Protein AF-A0A9P7WW73-F1 (afdb_monomer)

Nearest PDB structures (foldseek):
  1mnm-assembly1_B  TM=8.735E-01  e=3.822E-04  Saccharomyces cerevisiae
  1hbx-assembly1_A  TM=9.304E-01  e=1.755E-03  Homo sapiens
  1k6o-assembly1_C  TM=8.915E-01  e=3.887E-03  Homo sapiens
  6sc2-assembly1_A  TM=3.162E-01  e=3.350E+00  Homo sapiens

Solvent-accessible surface area (backbone atoms only — not comparable to full-atom values): 4790 Å² total; per-residue (Å²): 141,82,86,86,54,77,48,79,49,71,47,98,86,69,53,74,49,75,48,58,37,84,90,51,40,56,45,72,72,37,69,72,36,39,53,54,53,47,54,64,72,68,46,79,81,76,73,87,63,98,69,78,86,72,76,83,79,78,78,79,83,78,80,78,79,90,90,135

Mean predicted aligned error: 14.56 Å

pLDDT: mean 76.54, std 15.24, range [44.31, 92.38]

Sequence (68 aa):
MGTQVLLLAVSETGLAYTFATAKLQPLFTQPEGKNLIQACLNAPTVDAGPTSGGVPNPNPIGHRDQSA

Radius of gyration: 25.3 Å; Cα contacts (8 Å, |Δi|>4): 35; chains: 1; bounding box: 53×26×80 Å

Secondary structure (DSSP, 8-state):
-----EEEEE-TT--EEEEE-TTTTHHHHSHHHHHHHHHHHTS-------------------------

Structure (mmCIF, N/CA/C/O backbone):
data_AF-A0A9P7WW73-F1
#
_entry.id   AF-A0A9P7WW73-F1
#
loop_
_atom_site.group_PDB
_atom_site.id
_atom_site.type_symbol
_atom_site.label_atom_id
_atom_site.label_alt_id
_atom_site.label_comp_id
_atom_site.label_asym_id
_atom_site.label_entity_id
_atom_site.label_seq_id
_atom_site.pdbx_PDB_ins_code
_atom_site.Cartn_x
_atom_site.Cartn_y
_atom_site.Cartn_z
_atom_site.occupancy
_atom_site.B_iso_or_equiv
_atom_site.auth_seq_id
_atom_site.auth_comp_id
_atom_site.auth_asym_id
_atom_site.auth_atom_id
_atom_site.pdbx_PDB_model_num
ATOM 1 N N . MET A 1 1 ? -1.944 12.497 23.092 1.00 65.75 1 MET A N 1
ATOM 2 C CA . MET A 1 1 ? -0.851 12.685 22.113 1.00 65.75 1 MET A CA 1
ATOM 3 C C . MET A 1 1 ? -0.422 11.307 21.656 1.00 65.75 1 MET A C 1
ATOM 5 O O . MET A 1 1 ? -0.160 10.479 22.516 1.00 65.75 1 MET A O 1
ATOM 9 N N . GLY A 1 2 ? -0.458 11.019 20.358 1.00 83.69 2 GLY A N 1
ATOM 10 C CA . GLY A 1 2 ? -0.108 9.701 19.828 1.00 83.69 2 GLY A CA 1
ATOM 11 C C . GLY A 1 2 ? 0.634 9.846 18.508 1.00 83.69 2 GLY A C 1
ATOM 12 O O . GLY A 1 2 ? 0.361 10.775 17.748 1.00 83.69 2 GLY A O 1
ATOM 13 N N . THR A 1 3 ? 1.582 8.950 18.262 1.00 92.00 3 THR A N 1
ATOM 14 C CA . THR A 1 3 ? 2.387 8.938 17.038 1.00 92.00 3 THR A CA 1
ATOM 15 C C . THR A 1 3 ? 1.604 8.295 15.901 1.00 92.00 3 THR A C 1
ATOM 17 O O . THR A 1 3 ? 0.887 7.313 16.094 1.00 92.00 3 THR A O 1
ATOM 20 N N . GLN A 1 4 ? 1.739 8.844 14.698 1.00 90.25 4 GLN A N 1
ATOM 21 C CA . GLN A 1 4 ? 1.237 8.203 13.489 1.00 90.25 4 GLN A CA 1
ATOM 22 C C . GLN A 1 4 ? 2.322 7.283 12.945 1.00 90.25 4 GLN A C 1
ATOM 24 O O . GLN A 1 4 ? 3.460 7.710 12.774 1.00 90.25 4 GLN A O 1
ATOM 29 N N . VAL A 1 5 ? 1.968 6.026 12.702 1.00 90.81 5 VAL A N 1
ATOM 30 C CA . VAL A 1 5 ? 2.902 5.010 12.224 1.00 90.81 5 VAL A CA 1
ATOM 31 C C . VAL A 1 5 ? 2.384 4.452 10.913 1.00 90.81 5 VAL A C 1
ATOM 33 O O . VAL A 1 5 ? 1.189 4.169 10.769 1.00 90.81 5 VAL A O 1
ATOM 36 N N . LEU A 1 6 ? 3.311 4.297 9.977 1.00 89.06 6 LEU A N 1
ATOM 37 C CA . LEU A 1 6 ? 3.114 3.595 8.728 1.00 89.06 6 LEU A CA 1
ATOM 38 C C . LEU A 1 6 ? 4.247 2.585 8.556 1.00 89.06 6 LEU A C 1
ATOM 40 O O . LEU A 1 6 ? 5.416 2.950 8.650 1.00 89.06 6 LEU A O 1
ATOM 44 N N . LEU A 1 7 ? 3.887 1.333 8.299 1.00 92.00 7 LEU A N 1
ATOM 45 C CA . LEU A 1 7 ? 4.807 0.249 7.987 1.00 92.00 7 LEU A CA 1
ATOM 46 C C . LEU A 1 7 ? 4.354 -0.408 6.684 1.00 92.00 7 LEU A C 1
ATOM 48 O O . LEU A 1 7 ? 3.196 -0.806 6.564 1.00 92.00 7 LEU A O 1
ATOM 52 N N . LEU A 1 8 ? 5.275 -0.521 5.732 1.00 89.44 8 LEU A N 1
ATOM 53 C CA . LEU A 1 8 ? 5.095 -1.227 4.470 1.00 89.44 8 LEU A CA 1
ATOM 54 C C . LEU A 1 8 ? 6.281 -2.174 4.293 1.00 89.44 8 LEU A C 1
ATOM 56 O O . LEU A 1 8 ? 7.425 -1.723 4.268 1.00 89.44 8 L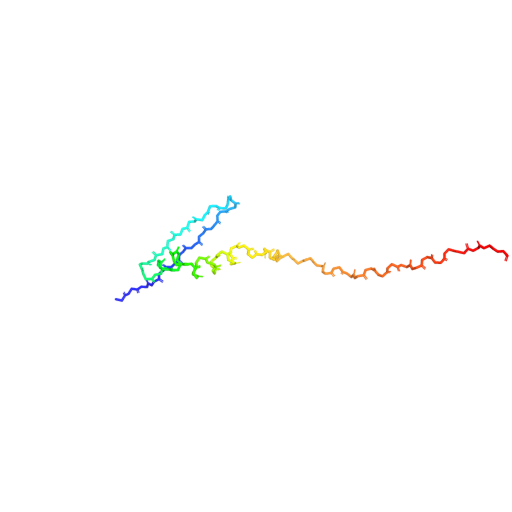EU A O 1
ATOM 60 N N . ALA A 1 9 ? 6.005 -3.467 4.184 1.00 91.06 9 ALA A N 1
ATOM 61 C CA . ALA A 1 9 ? 6.998 -4.498 3.910 1.00 91.06 9 ALA A CA 1
ATOM 62 C C . ALA A 1 9 ? 6.591 -5.263 2.650 1.00 91.06 9 ALA A C 1
ATOM 64 O O . ALA A 1 9 ? 5.423 -5.615 2.504 1.00 91.06 9 ALA A O 1
ATOM 65 N N . VAL A 1 10 ? 7.539 -5.528 1.753 1.00 88.81 10 VAL A N 1
ATOM 66 C CA . VAL A 1 10 ? 7.309 -6.307 0.530 1.00 88.81 10 VAL A CA 1
ATOM 67 C C . VAL A 1 10 ? 8.246 -7.506 0.545 1.00 88.81 10 VAL A C 1
ATOM 69 O O . VAL A 1 10 ? 9.439 -7.347 0.795 1.00 88.81 10 VAL A O 1
ATOM 72 N N . SER A 1 11 ? 7.707 -8.705 0.338 1.00 89.31 11 SER A N 1
ATOM 73 C CA . SER A 1 11 ? 8.510 -9.924 0.234 1.00 89.31 11 SER A CA 1
ATOM 74 C C . SER A 1 11 ? 9.145 -10.060 -1.150 1.00 89.31 11 SER A C 1
ATOM 76 O O . SER A 1 11 ? 8.667 -9.490 -2.128 1.00 89.31 11 SER A O 1
ATOM 78 N N . GLU A 1 12 ? 10.162 -10.915 -1.262 1.00 88.62 12 GLU A N 1
ATOM 79 C CA . GLU A 1 12 ? 10.743 -11.313 -2.556 1.00 88.62 12 GLU A CA 1
ATOM 80 C C . GLU A 1 12 ? 9.698 -11.937 -3.499 1.00 88.62 12 GLU A C 1
ATOM 82 O O . GLU A 1 12 ? 9.811 -11.845 -4.716 1.00 88.62 12 GLU A O 1
ATOM 87 N N . THR A 1 13 ? 8.637 -12.530 -2.940 1.00 89.81 13 THR A N 1
ATOM 88 C CA . THR A 1 13 ? 7.499 -13.076 -3.695 1.00 89.81 13 THR A CA 1
ATOM 89 C C . THR A 1 13 ? 6.505 -12.009 -4.171 1.00 89.81 13 THR A C 1
ATOM 91 O O . THR A 1 13 ? 5.521 -12.347 -4.826 1.00 89.81 13 THR A O 1
ATOM 94 N N . GLY A 1 14 ? 6.731 -10.734 -3.837 1.00 83.19 14 GLY A N 1
ATOM 95 C CA . GLY A 1 14 ? 5.884 -9.607 -4.230 1.00 83.19 14 GLY A CA 1
ATOM 96 C C . GLY A 1 14 ? 4.637 -9.400 -3.363 1.00 83.19 14 GLY A C 1
ATOM 97 O O . GLY A 1 14 ? 3.755 -8.632 -3.744 1.00 83.19 14 GLY A O 1
ATOM 98 N N . LEU A 1 15 ? 4.532 -10.055 -2.201 1.00 86.88 15 LEU A N 1
ATOM 99 C CA . LEU A 1 15 ? 3.435 -9.820 -1.258 1.00 86.88 15 LEU A CA 1
ATOM 100 C C . LEU A 1 15 ? 3.730 -8.581 -0.410 1.00 86.88 15 LEU A C 1
ATOM 102 O O . LEU A 1 15 ? 4.753 -8.514 0.269 1.00 86.88 15 LEU A O 1
ATOM 106 N N . ALA A 1 16 ? 2.812 -7.615 -0.427 1.00 86.56 16 ALA A N 1
ATOM 107 C CA . ALA A 1 16 ? 2.899 -6.402 0.377 1.00 86.56 16 ALA A CA 1
ATOM 108 C C . ALA A 1 16 ? 2.089 -6.540 1.675 1.00 86.56 16 ALA A C 1
ATOM 110 O O . ALA A 1 16 ? 0.888 -6.817 1.650 1.00 86.56 16 ALA A O 1
ATOM 111 N N . TYR A 1 17 ? 2.738 -6.286 2.806 1.00 89.81 17 TYR A N 1
ATOM 112 C CA . TYR A 1 17 ? 2.122 -6.194 4.122 1.00 89.81 17 TYR A CA 1
ATOM 113 C C . TYR A 1 17 ? 2.154 -4.747 4.597 1.00 89.81 17 TYR A C 1
ATOM 115 O O . TYR A 1 17 ? 3.218 -4.130 4.673 1.00 89.81 17 TYR A O 1
ATOM 123 N N . THR A 1 18 ? 0.982 -4.223 4.949 1.00 89.25 18 THR A N 1
ATOM 124 C CA . THR A 1 18 ? 0.820 -2.820 5.328 1.00 89.25 18 THR A CA 1
ATOM 125 C C . THR A 1 18 ? 0.146 -2.699 6.682 1.00 89.25 18 THR A C 1
ATOM 127 O O . THR A 1 18 ? -0.911 -3.282 6.921 1.00 89.25 18 THR A O 1
ATOM 130 N N . PHE A 1 19 ? 0.711 -1.854 7.537 1.00 91.75 19 PHE A N 1
AT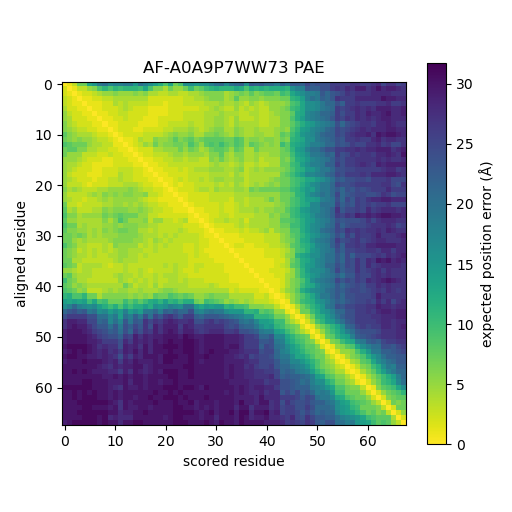OM 131 C CA . PHE A 1 19 ? 0.045 -1.330 8.719 1.00 91.75 19 PHE A CA 1
ATOM 132 C C . PHE A 1 19 ? 0.045 0.194 8.655 1.00 91.75 19 PHE A C 1
ATOM 134 O O . PHE A 1 19 ? 1.103 0.810 8.566 1.00 91.75 19 PHE A O 1
ATOM 141 N N . ALA A 1 20 ? -1.132 0.808 8.736 1.00 89.94 20 ALA A N 1
ATOM 142 C CA . ALA A 1 20 ? -1.283 2.257 8.749 1.00 89.94 20 ALA A CA 1
ATOM 143 C C . ALA A 1 20 ? -2.261 2.667 9.849 1.00 89.94 20 ALA A C 1
ATOM 145 O O . ALA A 1 20 ? -3.348 2.098 9.973 1.00 89.94 20 ALA A O 1
ATOM 146 N N . THR A 1 21 ? -1.909 3.687 10.629 1.00 92.38 21 THR A N 1
ATOM 147 C CA . THR A 1 21 ? -2.869 4.311 11.547 1.00 92.38 21 THR A CA 1
ATO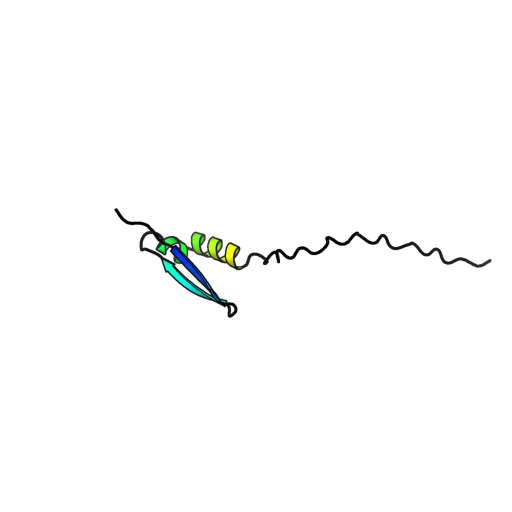M 148 C C . THR A 1 21 ? -3.970 5.046 10.770 1.00 92.38 21 THR A C 1
ATOM 150 O O . THR A 1 21 ? -3.785 5.431 9.616 1.00 92.38 21 THR A O 1
ATOM 153 N N . ALA A 1 22 ? -5.125 5.288 11.403 1.00 88.81 22 ALA A N 1
ATOM 154 C CA . ALA A 1 22 ? -6.322 5.838 10.746 1.00 88.81 22 ALA A CA 1
ATOM 155 C C . ALA A 1 22 ? -6.078 7.141 9.956 1.00 88.81 22 ALA A C 1
ATOM 157 O O . ALA A 1 22 ? -6.687 7.362 8.915 1.00 88.81 22 ALA A O 1
ATOM 158 N N . LYS A 1 23 ? -5.154 7.995 10.416 1.00 85.88 23 LYS A N 1
ATOM 159 C CA . LYS A 1 23 ? -4.807 9.242 9.714 1.00 85.88 23 LYS A CA 1
ATOM 160 C C . LYS A 1 23 ? -3.946 9.037 8.464 1.00 85.88 23 LYS A C 1
ATOM 162 O O . LYS A 1 23 ? -3.935 9.919 7.6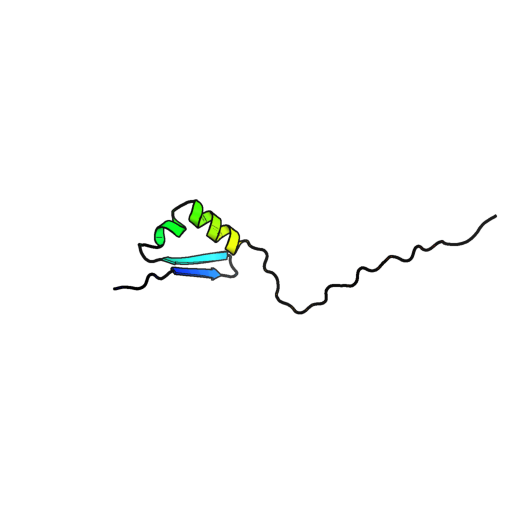15 1.00 85.88 23 LYS A O 1
ATOM 167 N N . LEU A 1 24 ? -3.264 7.898 8.341 1.00 84.81 24 LEU A N 1
ATOM 168 C CA . LEU A 1 24 ? -2.409 7.553 7.201 1.00 84.81 24 LEU A CA 1
ATOM 169 C C . LEU A 1 24 ? -3.047 6.522 6.260 1.00 84.81 24 LEU A C 1
ATOM 171 O O . LEU A 1 24 ? -2.557 6.340 5.150 1.00 84.81 24 LEU A O 1
ATOM 175 N N . GLN A 1 25 ? -4.173 5.907 6.641 1.00 86.00 25 GLN A N 1
ATOM 176 C CA . GLN A 1 25 ? -4.969 5.057 5.744 1.00 86.00 25 GLN A CA 1
ATOM 177 C C . GLN A 1 25 ? -5.294 5.700 4.380 1.00 86.00 25 GLN A C 1
ATOM 1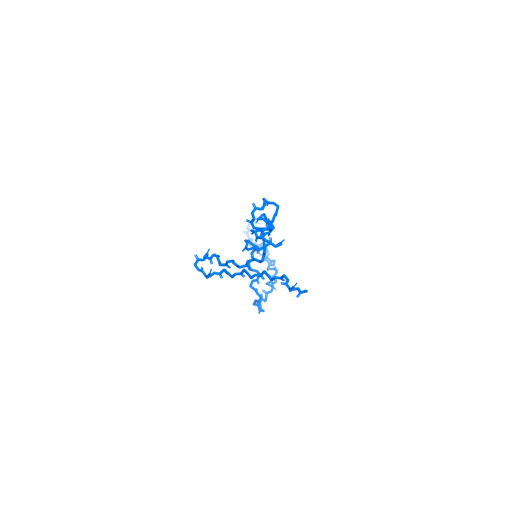79 O O . GLN A 1 25 ? -5.206 4.982 3.383 1.00 86.00 25 GLN A O 1
ATOM 184 N N . PRO A 1 26 ? -5.605 7.013 4.276 1.00 85.38 26 PRO A N 1
ATOM 185 C CA . PRO A 1 26 ? -5.875 7.653 2.988 1.00 85.38 26 PRO A CA 1
ATOM 186 C C . PRO A 1 26 ? -4.749 7.504 1.961 1.00 85.38 26 PRO A C 1
ATOM 188 O O . PRO A 1 26 ? -5.030 7.431 0.771 1.00 85.38 26 PRO A O 1
ATOM 191 N N . LEU A 1 27 ? -3.494 7.368 2.402 1.00 83.50 27 LEU A N 1
ATOM 192 C CA . LEU A 1 27 ? -2.351 7.151 1.508 1.00 83.50 27 LEU A CA 1
ATOM 193 C C . LEU A 1 27 ? -2.422 5.813 0.758 1.00 83.50 27 LEU A C 1
ATOM 195 O O . LEU A 1 27 ? -1.791 5.658 -0.281 1.00 83.50 27 LEU A O 1
ATOM 199 N N . PHE A 1 28 ? -3.201 4.856 1.261 1.00 82.88 28 PHE A N 1
ATOM 200 C CA . PHE A 1 28 ? -3.362 3.530 0.665 1.00 82.88 28 PHE A CA 1
ATOM 201 C C . PHE A 1 28 ? -4.735 3.313 0.047 1.00 82.88 28 PHE A C 1
ATOM 203 O O . PHE A 1 28 ? -4.929 2.326 -0.658 1.00 82.88 28 PHE A O 1
ATOM 210 N N . THR A 1 29 ? -5.703 4.191 0.302 1.00 84.69 29 THR A N 1
ATOM 211 C CA . THR A 1 29 ? -7.041 4.095 -0.293 1.00 84.69 29 THR A CA 1
ATOM 212 C C . THR A 1 29 ? -7.225 5.072 -1.448 1.00 84.69 29 THR A C 1
ATOM 214 O O . THR A 1 29 ? -7.904 4.717 -2.411 1.00 84.69 29 THR A O 1
ATOM 217 N N . GLN A 1 30 ? -6.588 6.247 -1.400 1.00 91.56 30 GLN A N 1
ATOM 218 C CA . GLN A 1 30 ? -6.672 7.260 -2.452 1.00 91.56 30 GLN A CA 1
ATOM 219 C C . GLN A 1 30 ? -5.717 6.964 -3.619 1.00 91.56 30 GLN A C 1
ATOM 221 O O . GLN A 1 30 ? -4.619 6.434 -3.406 1.00 91.56 30 GLN A O 1
ATOM 226 N N . PRO A 1 31 ? -6.117 7.296 -4.859 1.00 88.94 31 PRO A N 1
ATOM 227 C CA . PRO A 1 31 ? -5.325 7.001 -6.046 1.00 88.94 31 PRO A CA 1
ATOM 228 C C . PRO A 1 31 ? -3.974 7.722 -6.037 1.00 88.94 31 PRO A C 1
ATOM 230 O O . PRO A 1 31 ? -2.977 7.121 -6.427 1.00 88.94 31 PRO A O 1
ATOM 233 N N . GLU A 1 32 ? -3.893 8.957 -5.548 1.00 91.44 32 GLU A N 1
ATOM 234 C CA . GLU A 1 32 ? -2.647 9.730 -5.489 1.00 91.44 32 GLU A CA 1
ATOM 235 C C . GLU A 1 32 ? -1.594 9.018 -4.627 1.00 91.44 32 GLU A C 1
ATOM 237 O O . GLU A 1 32 ? -0.452 8.830 -5.050 1.00 91.44 32 GLU A O 1
ATOM 242 N N . GLY A 1 33 ? -2.000 8.548 -3.444 1.00 87.25 33 GLY A N 1
ATOM 243 C CA . GLY A 1 33 ? -1.123 7.823 -2.527 1.00 87.25 33 GLY A CA 1
ATOM 244 C C . GLY A 1 33 ? -0.704 6.454 -3.069 1.00 87.25 33 GLY A C 1
ATOM 245 O O . GLY A 1 33 ? 0.477 6.106 -3.018 1.00 87.25 33 GLY A O 1
ATOM 246 N N . LYS A 1 34 ? -1.634 5.713 -3.687 1.00 87.88 34 LYS A N 1
ATOM 247 C CA . LYS A 1 34 ? -1.320 4.431 -4.339 1.00 87.88 34 LYS A CA 1
ATOM 248 C C . LYS A 1 34 ? -0.310 4.586 -5.472 1.00 87.88 34 LYS A C 1
ATOM 250 O O . LYS A 1 34 ? 0.618 3.788 -5.554 1.00 87.88 34 LYS A O 1
ATOM 255 N N . ASN A 1 35 ? -0.470 5.604 -6.320 1.00 89.38 35 ASN A N 1
ATOM 256 C CA . ASN A 1 35 ? 0.454 5.861 -7.426 1.00 89.38 35 ASN A CA 1
ATOM 257 C C . ASN A 1 35 ? 1.867 6.163 -6.920 1.00 89.38 35 ASN A C 1
ATOM 259 O O . ASN A 1 35 ? 2.834 5.628 -7.460 1.00 89.38 35 ASN A O 1
ATOM 263 N N . LEU A 1 36 ? 1.986 6.964 -5.857 1.00 88.88 36 LEU A N 1
ATOM 264 C CA . LEU A 1 36 ? 3.274 7.271 -5.243 1.00 88.88 36 LEU A CA 1
ATOM 265 C C . LEU A 1 36 ? 3.960 6.012 -4.696 1.00 88.88 36 LEU A C 1
ATOM 267 O O . LEU A 1 36 ? 5.114 5.748 -5.022 1.00 88.88 36 LEU A O 1
ATOM 271 N N . ILE A 1 37 ? 3.242 5.213 -3.902 1.00 87.69 37 ILE A N 1
ATOM 272 C CA . ILE A 1 37 ? 3.792 3.985 -3.311 1.00 87.69 37 ILE A CA 1
ATOM 273 C C . ILE A 1 37 ? 4.193 3.001 -4.407 1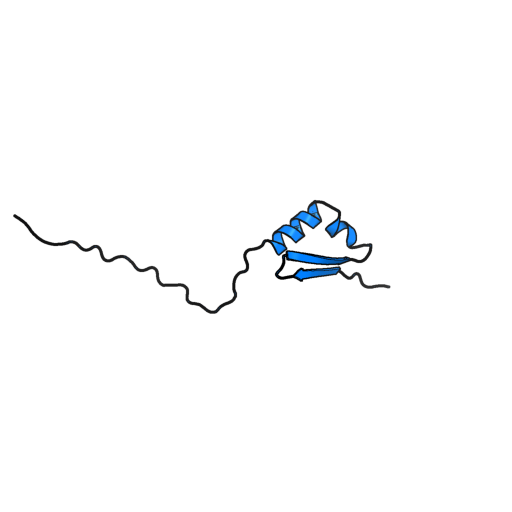.00 87.69 37 ILE A C 1
ATOM 275 O O . ILE A 1 37 ? 5.279 2.431 -4.353 1.00 87.69 37 ILE A O 1
ATOM 279 N N . GLN A 1 38 ? 3.358 2.846 -5.434 1.00 84.62 38 GLN A N 1
AT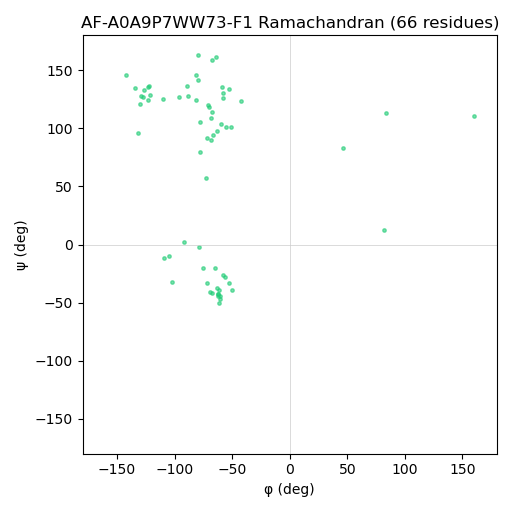OM 280 C CA . GLN A 1 38 ? 3.656 1.981 -6.569 1.00 84.62 38 GLN A CA 1
ATOM 281 C C . GLN A 1 38 ? 4.908 2.441 -7.328 1.00 84.62 38 GLN A C 1
ATOM 283 O O . GLN A 1 38 ? 5.745 1.610 -7.664 1.00 84.62 38 GLN A O 1
ATOM 288 N N . ALA A 1 39 ? 5.064 3.741 -7.587 1.00 88.62 39 ALA A N 1
ATOM 289 C CA . ALA A 1 39 ? 6.247 4.269 -8.266 1.00 88.62 39 ALA A CA 1
ATOM 290 C C . ALA A 1 39 ? 7.532 3.991 -7.473 1.00 88.62 39 ALA A C 1
ATOM 292 O O . ALA A 1 39 ? 8.550 3.639 -8.063 1.00 88.62 39 ALA A O 1
ATOM 293 N N . CYS A 1 40 ? 7.474 4.097 -6.144 1.00 86.88 40 CYS A N 1
ATOM 294 C CA . CYS A 1 40 ? 8.605 3.776 -5.279 1.00 86.88 40 CYS A CA 1
ATOM 295 C C . CYS A 1 40 ? 8.919 2.273 -5.244 1.00 86.88 40 CYS A C 1
ATOM 297 O O . CYS A 1 40 ? 10.089 1.908 -5.263 1.00 86.88 40 CYS A O 1
ATOM 299 N N . LEU A 1 41 ? 7.903 1.406 -5.204 1.00 85.50 41 LEU A N 1
ATOM 300 C CA . LEU A 1 41 ? 8.093 -0.051 -5.182 1.00 85.50 41 LEU A CA 1
ATOM 301 C C . LEU A 1 41 ? 8.570 -0.616 -6.525 1.00 85.50 41 LEU A C 1
ATOM 303 O O . LEU A 1 41 ? 9.316 -1.587 -6.550 1.00 85.50 41 LEU A O 1
ATOM 307 N N . ASN A 1 42 ? 8.144 -0.005 -7.628 1.00 82.56 42 ASN A N 1
ATOM 308 C CA . ASN A 1 42 ? 8.509 -0.421 -8.981 1.00 82.56 42 ASN A CA 1
ATOM 309 C C . ASN A 1 42 ? 9.756 0.300 -9.507 1.00 82.56 42 ASN A C 1
ATOM 311 O O . ASN A 1 42 ? 10.115 0.121 -10.673 1.00 82.56 42 ASN A O 1
ATOM 315 N N . ALA A 1 43 ? 10.381 1.158 -8.697 1.00 85.19 43 ALA A N 1
ATOM 316 C CA . ALA A 1 43 ? 11.621 1.803 -9.083 1.00 85.19 43 ALA A CA 1
ATOM 317 C C . ALA A 1 43 ? 12.671 0.717 -9.374 1.00 85.19 43 ALA A C 1
ATOM 319 O O . ALA A 1 43 ? 12.772 -0.244 -8.609 1.00 85.19 43 ALA A O 1
ATOM 320 N N . PRO A 1 44 ? 13.443 0.835 -10.469 1.00 76.44 44 PRO A N 1
ATOM 321 C CA . PRO A 1 44 ? 14.487 -0.131 -10.763 1.00 76.44 44 PRO A CA 1
ATOM 322 C C . PRO A 1 44 ? 15.453 -0.174 -9.580 1.00 76.44 44 PRO A C 1
ATOM 324 O O . PRO A 1 44 ? 15.963 0.867 -9.158 1.00 76.44 44 PRO A O 1
ATOM 327 N N . THR A 1 45 ? 15.683 -1.369 -9.036 1.00 66.00 45 THR A N 1
ATOM 328 C CA . THR A 1 45 ? 16.692 -1.582 -8.005 1.00 66.00 45 THR A CA 1
ATOM 329 C C . THR A 1 45 ? 18.029 -1.179 -8.610 1.00 66.00 45 THR A C 1
ATOM 331 O O . THR A 1 45 ? 18.582 -1.884 -9.449 1.00 66.00 45 THR A O 1
ATOM 334 N N . VAL A 1 46 ? 18.538 -0.003 -8.247 1.00 59.72 46 VAL A N 1
ATOM 335 C CA . VAL A 1 46 ? 19.950 0.304 -8.447 1.00 59.72 46 VAL A CA 1
ATOM 336 C C . VAL A 1 46 ? 20.685 -0.631 -7.509 1.00 59.72 46 VAL A C 1
ATOM 338 O O . VAL A 1 46 ? 20.803 -0.350 -6.317 1.00 59.72 46 VAL A O 1
ATOM 341 N N . ASP A 1 47 ? 21.097 -1.785 -8.030 1.00 53.12 47 ASP A N 1
ATOM 342 C CA . ASP A 1 47 ? 22.069 -2.644 -7.379 1.00 53.12 47 ASP A CA 1
ATOM 343 C C . ASP A 1 47 ? 23.262 -1.760 -7.016 1.00 53.12 47 ASP A C 1
ATOM 345 O O . ASP A 1 47 ? 24.078 -1.392 -7.862 1.00 53.12 47 ASP A O 1
ATOM 349 N N . ALA A 1 48 ? 23.343 -1.362 -5.748 1.00 52.28 48 ALA A N 1
ATOM 350 C CA . ALA A 1 48 ? 24.498 -0.691 -5.180 1.00 52.28 48 ALA A CA 1
ATOM 351 C C . ALA A 1 48 ? 25.628 -1.722 -5.015 1.00 52.28 48 ALA A C 1
ATOM 353 O O . ALA A 1 48 ? 26.111 -1.979 -3.915 1.00 52.28 48 ALA A O 1
ATOM 354 N N . GLY A 1 49 ? 26.017 -2.361 -6.118 1.00 45.44 49 GLY A N 1
ATOM 355 C CA . GLY A 1 49 ? 27.248 -3.120 -6.249 1.00 45.44 49 GLY A CA 1
ATOM 356 C C . GLY A 1 49 ? 28.357 -2.180 -6.728 1.00 45.44 49 GLY A C 1
ATOM 357 O O . GLY A 1 49 ? 28.127 -1.379 -7.637 1.00 45.44 49 GLY A O 1
ATOM 358 N N . PRO A 1 50 ? 29.574 -2.235 -6.160 1.00 54.69 50 PRO A N 1
ATOM 359 C CA . PRO A 1 50 ? 30.690 -1.452 -6.658 1.00 54.69 50 PRO A CA 1
ATOM 360 C C . PRO A 1 50 ? 31.236 -2.154 -7.904 1.00 54.69 50 PRO A C 1
ATOM 362 O O . PRO A 1 50 ? 32.221 -2.881 -7.828 1.00 54.69 50 PRO A O 1
ATOM 365 N N . THR A 1 51 ? 30.596 -1.993 -9.058 1.00 50.28 51 THR A N 1
ATOM 366 C CA . THR A 1 51 ? 31.133 -2.543 -10.308 1.00 50.28 51 THR A CA 1
ATOM 367 C C . THR A 1 51 ? 31.120 -1.495 -11.403 1.00 50.28 51 THR A C 1
ATOM 369 O O . THR A 1 51 ? 30.128 -1.283 -12.091 1.00 50.28 51 THR A O 1
ATOM 372 N N . SER A 1 52 ? 32.287 -0.864 -11.539 1.00 55.25 52 SER A N 1
ATOM 373 C CA . SER A 1 52 ? 32.974 -0.689 -12.816 1.00 55.25 52 SER A CA 1
ATOM 374 C C . SER A 1 52 ? 32.093 -0.211 -13.968 1.00 55.25 52 SER A C 1
ATOM 376 O O . SER A 1 52 ? 31.680 -0.996 -14.819 1.00 55.25 52 SER A O 1
ATOM 378 N N . GLY A 1 53 ? 31.882 1.107 -14.033 1.00 50.41 53 GLY A N 1
ATOM 379 C CA . GLY A 1 53 ? 31.509 1.774 -15.276 1.00 50.41 53 GLY A CA 1
ATOM 380 C C . GLY A 1 53 ? 32.560 1.457 -16.338 1.00 50.41 53 GLY A C 1
ATOM 381 O O . GLY A 1 53 ? 33.669 1.988 -16.305 1.00 50.41 53 GLY A O 1
ATOM 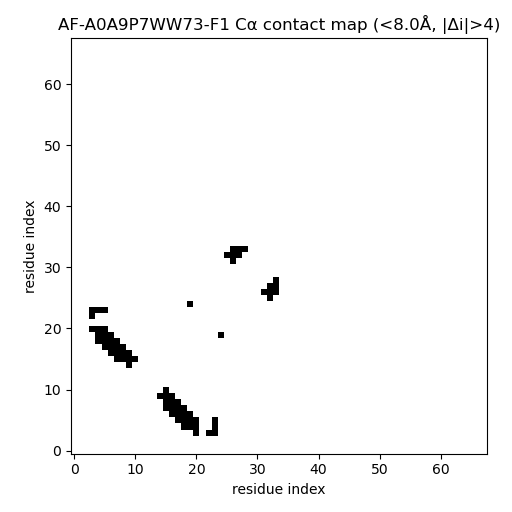382 N N . GLY A 1 54 ? 32.223 0.517 -17.221 1.00 50.19 54 GLY A N 1
ATOM 383 C CA . GLY A 1 54 ? 33.064 0.075 -18.320 1.00 50.19 54 GLY A CA 1
ATOM 384 C C . GLY A 1 54 ? 33.429 1.246 -19.223 1.00 50.19 54 GLY A C 1
ATOM 385 O O . GLY A 1 54 ? 32.574 2.019 -19.653 1.00 50.19 54 GLY A O 1
ATOM 386 N N . VAL A 1 55 ? 34.721 1.364 -19.505 1.00 66.88 55 VAL A N 1
ATOM 387 C CA . VAL A 1 55 ? 35.258 2.235 -20.548 1.00 66.88 55 VAL A CA 1
ATOM 388 C C . VAL A 1 55 ? 34.542 1.942 -21.880 1.00 66.88 55 VAL A C 1
ATOM 390 O O . VAL A 1 55 ? 34.397 0.769 -22.237 1.00 66.88 55 VAL A O 1
ATOM 393 N N . PRO A 1 56 ? 34.085 2.952 -22.644 1.00 60.25 56 PRO A N 1
ATOM 394 C CA . PRO A 1 56 ? 33.584 2.704 -23.986 1.00 60.25 56 PRO A CA 1
ATOM 395 C C . PRO A 1 56 ? 34.769 2.267 -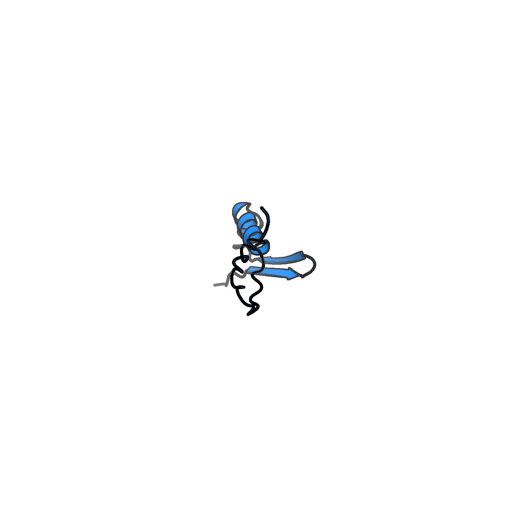24.846 1.00 60.25 56 PRO A C 1
ATOM 397 O O . PRO A 1 56 ? 35.694 3.044 -25.055 1.00 60.25 56 PRO A O 1
ATOM 400 N N . ASN A 1 57 ? 34.756 1.019 -25.314 1.00 59.12 57 ASN A N 1
ATOM 401 C CA . ASN A 1 57 ? 35.728 0.498 -26.270 1.00 59.12 57 ASN A CA 1
ATOM 402 C C . ASN A 1 57 ? 35.509 1.197 -27.628 1.00 59.12 57 ASN A C 1
ATOM 404 O O . ASN A 1 57 ? 34.499 0.913 -28.279 1.00 59.12 57 ASN A O 1
ATOM 408 N N . PRO A 1 58 ? 36.396 2.097 -28.095 1.00 59.22 58 PRO A N 1
ATOM 409 C CA . PRO A 1 58 ? 36.316 2.598 -29.453 1.00 59.22 58 PRO A CA 1
ATOM 410 C C . PRO A 1 58 ? 36.885 1.505 -30.355 1.00 59.22 58 PRO A C 1
ATOM 412 O O . PRO A 1 58 ? 38.085 1.243 -30.372 1.00 59.22 58 PRO A O 1
ATOM 415 N N . ASN A 1 59 ? 35.988 0.822 -31.058 1.00 61.28 59 ASN A N 1
ATOM 416 C CA . ASN A 1 59 ? 36.305 -0.158 -32.087 1.00 61.28 59 ASN A CA 1
ATOM 417 C C . ASN A 1 59 ? 37.463 0.335 -32.991 1.00 61.28 59 ASN A C 1
ATOM 419 O O . ASN A 1 59 ? 37.329 1.409 -33.585 1.00 61.28 59 ASN A O 1
ATOM 423 N N . PRO A 1 60 ? 38.580 -0.402 -33.139 1.00 60.38 60 PRO A N 1
ATOM 424 C CA . PRO A 1 60 ? 39.609 -0.038 -34.100 1.00 60.38 60 PRO A CA 1
ATOM 425 C C . PRO A 1 60 ? 39.065 -0.285 -35.510 1.00 60.38 60 PRO A C 1
ATOM 427 O O . PRO A 1 60 ? 38.711 -1.408 -35.871 1.00 60.38 60 PRO A O 1
ATOM 430 N N . ILE A 1 61 ? 38.975 0.777 -36.312 1.00 62.75 61 ILE A N 1
ATOM 431 C CA . ILE A 1 61 ? 38.666 0.686 -37.740 1.00 62.75 61 ILE A CA 1
ATOM 432 C C . ILE A 1 61 ? 39.811 -0.090 -38.395 1.00 62.75 61 ILE A C 1
ATOM 434 O O . ILE A 1 61 ? 40.874 0.454 -38.683 1.00 62.75 61 ILE A O 1
ATOM 438 N N . GLY A 1 62 ? 39.600 -1.389 -38.598 1.00 58.22 62 GLY A N 1
ATOM 439 C CA . GLY A 1 62 ? 40.455 -2.217 -39.430 1.00 58.22 62 GLY A CA 1
ATOM 440 C C . GLY A 1 62 ? 40.310 -1.791 -40.886 1.00 58.22 62 GLY A C 1
ATOM 441 O O . GLY A 1 62 ? 39.469 -2.327 -41.603 1.00 58.22 62 GLY A O 1
ATOM 442 N N . HIS A 1 63 ? 41.137 -0.847 -41.338 1.00 57.72 63 HIS A N 1
ATOM 443 C CA . HIS A 1 63 ? 41.433 -0.716 -42.761 1.00 57.72 63 HIS A CA 1
ATOM 444 C C . HIS A 1 63 ? 42.319 -1.900 -43.153 1.00 57.72 63 HIS A C 1
ATOM 446 O O . HIS A 1 63 ? 43.537 -1.888 -42.989 1.00 57.72 63 HIS A O 1
ATOM 452 N N . ARG A 1 64 ? 41.661 -2.970 -43.601 1.00 60.88 64 ARG A N 1
ATOM 453 C CA . ARG A 1 64 ? 42.305 -4.107 -44.244 1.00 60.88 64 ARG A CA 1
ATOM 454 C C . ARG A 1 64 ? 42.781 -3.664 -45.629 1.00 60.88 64 ARG A C 1
ATOM 456 O O . ARG A 1 64 ? 42.008 -3.205 -46.461 1.00 60.88 64 ARG A O 1
ATOM 463 N N . ASP A 1 65 ? 44.081 -3.785 -45.778 1.00 61.88 65 ASP A N 1
ATOM 464 C CA . ASP A 1 65 ? 44.938 -3.519 -46.919 1.00 61.88 65 ASP A CA 1
ATOM 465 C C . ASP A 1 65 ? 44.682 -4.429 -48.157 1.00 61.88 65 ASP A C 1
ATOM 467 O O . ASP A 1 65 ? 44.123 -5.522 -48.022 1.00 61.88 65 ASP A O 1
ATOM 471 N N . GLN A 1 66 ? 45.167 -3.945 -49.319 1.00 56.72 66 GLN A N 1
ATOM 472 C CA . GLN A 1 66 ? 45.433 -4.576 -50.637 1.00 56.72 66 GLN A CA 1
ATOM 473 C C . GLN A 1 66 ? 44.330 -4.759 -51.711 1.00 56.72 66 GLN A C 1
ATOM 475 O O . GLN A 1 66 ? 43.474 -5.634 -51.605 1.00 56.72 66 GLN A O 1
ATOM 480 N N . SER A 1 67 ? 44.473 -4.043 -52.848 1.00 62.50 67 SER A N 1
ATOM 481 C CA . SER A 1 67 ? 44.875 -4.620 -54.163 1.00 62.50 67 SER A CA 1
ATOM 482 C C . SER A 1 67 ? 44.498 -3.735 -55.372 1.00 62.50 67 SER A C 1
ATOM 484 O O . SER A 1 67 ? 43.322 -3.681 -55.730 1.00 62.50 67 SER A O 1
ATOM 486 N N . ALA A 1 68 ? 45.499 -3.144 -56.043 1.00 44.31 68 ALA A N 1
ATOM 487 C CA . ALA A 1 68 ? 45.720 -3.134 -57.506 1.00 44.31 68 ALA A CA 1
ATOM 488 C C . ALA A 1 68 ? 46.968 -2.300 -57.845 1.00 44.31 68 ALA A C 1
ATOM 490 O O . ALA A 1 68 ? 47.032 -1.138 -57.386 1.00 44.31 68 ALA A O 1
#

Foldseek 3Di:
DDDWDWDWDADPVGDIDIDGDPVCVCLVVPPVSVVVVVCVVPPPPPPPDPDDPDDPDPDPPPPDDDDD